Protein AF-A0AAV5SDQ9-F1 (afdb_monomer_lite)

Sequence (149 aa):
AGHFSVRLQLKSLANPPLVRTTLSLCGIEKTIDVTRTIYVTLDYELSWEHLKDDRPHLLSITTETQEGASLTETMEVRRFARSAHTVEGRLRIVGDPVECAKHFYGPFCWVPCHSSADYSCDSEGLQRCVRPGGCISSSTSTDAPDDDG

Radius of gyration: 20.83 Å; chains: 1; bounding box: 45×40×65 Å

Structure (mmCIF, N/CA/C/O backbone):
data_AF-A0AAV5SDQ9-F1
#
_entry.id   AF-A0AAV5SDQ9-F1
#
loop_
_atom_site.group_PDB
_atom_site.id
_atom_site.type_symbol
_atom_site.label_atom_id
_atom_site.label_alt_id
_atom_site.label_comp_id
_atom_site.label_asym_id
_atom_site.label_entity_id
_atom_site.label_seq_id
_atom_site.pdbx_PDB_ins_code
_atom_site.Cartn_x
_atom_site.Cartn_y
_atom_site.Cartn_z
_atom_site.occupancy
_atom_site.B_iso_or_equiv
_atom_site.auth_seq_id
_atom_site.auth_comp_id
_atom_site.auth_asym_id
_atom_site.auth_atom_id
_atom_site.pdbx_PDB_model_num
ATOM 1 N N . ALA A 1 1 ? 7.568 -11.239 -11.021 1.00 86.56 1 ALA A N 1
ATOM 2 C CA . ALA A 1 1 ? 6.441 -10.696 -10.239 1.00 86.56 1 ALA A CA 1
ATOM 3 C C . ALA A 1 1 ? 6.458 -9.177 -10.376 1.00 86.56 1 ALA A C 1
ATOM 5 O O . ALA A 1 1 ? 7.496 -8.642 -10.750 1.00 86.56 1 ALA A O 1
ATOM 6 N N . GLY A 1 2 ? 5.336 -8.492 -10.156 1.00 90.06 2 GLY A N 1
ATOM 7 C CA . GLY A 1 2 ? 5.333 -7.032 -10.002 1.00 90.06 2 GLY A CA 1
ATOM 8 C C . GLY A 1 2 ? 5.563 -6.661 -8.540 1.00 90.06 2 GLY A C 1
ATOM 9 O O . GLY A 1 2 ? 4.987 -7.308 -7.666 1.00 90.06 2 GLY A O 1
ATOM 10 N N . HIS A 1 3 ? 6.391 -5.652 -8.277 1.00 93.31 3 HIS A N 1
ATOM 11 C CA . HIS A 1 3 ? 6.801 -5.232 -6.938 1.00 93.31 3 HIS A CA 1
ATOM 12 C C . HIS A 1 3 ? 6.146 -3.897 -6.589 1.00 93.31 3 HIS A C 1
ATOM 14 O O . HIS A 1 3 ? 6.439 -2.863 -7.189 1.00 93.31 3 HIS A O 1
ATOM 20 N N . PHE A 1 4 ? 5.262 -3.911 -5.601 1.00 91.62 4 PHE A N 1
ATOM 21 C CA . PHE A 1 4 ? 4.435 -2.768 -5.239 1.00 91.62 4 PHE A CA 1
ATOM 22 C C . PHE A 1 4 ? 4.731 -2.307 -3.821 1.00 91.62 4 PHE A C 1
ATOM 24 O O . PHE A 1 4 ? 5.159 -3.086 -2.970 1.00 91.62 4 PHE A O 1
ATOM 31 N N . SER A 1 5 ? 4.450 -1.036 -3.566 1.00 91.62 5 SER A N 1
ATOM 32 C CA . SER A 1 5 ? 4.484 -0.445 -2.239 1.00 91.62 5 SER A CA 1
ATOM 33 C C . SER A 1 5 ? 3.165 0.258 -1.957 1.00 91.62 5 SER A C 1
ATOM 35 O O . SER A 1 5 ? 2.557 0.873 -2.837 1.00 91.62 5 SER A O 1
ATOM 37 N N . VAL A 1 6 ? 2.703 0.152 -0.715 1.00 90.31 6 VAL A N 1
ATOM 38 C CA . VAL A 1 6 ? 1.598 0.960 -0.206 1.00 90.31 6 VAL A CA 1
ATOM 39 C C . VAL A 1 6 ? 1.966 1.521 1.155 1.00 90.31 6 VAL A C 1
ATOM 41 O O . VAL A 1 6 ? 2.468 0.814 2.035 1.00 90.31 6 VAL A O 1
ATOM 44 N N . ARG A 1 7 ? 1.695 2.812 1.339 1.00 91.00 7 ARG A N 1
ATOM 45 C CA . ARG A 1 7 ? 1.819 3.478 2.629 1.00 91.00 7 ARG A CA 1
ATOM 46 C C . ARG A 1 7 ? 0.443 3.617 3.263 1.00 91.00 7 ARG A C 1
ATOM 48 O O . ARG A 1 7 ? 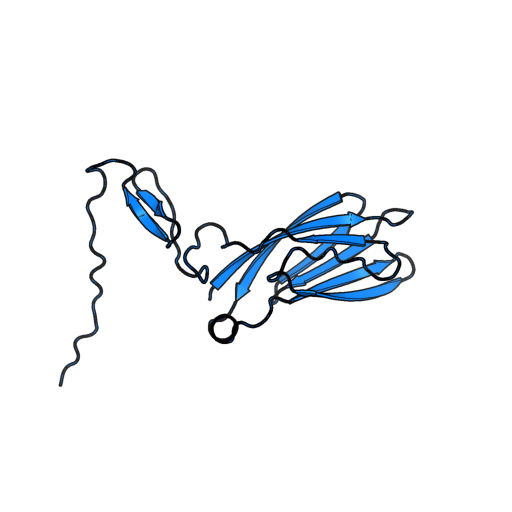-0.501 4.105 2.655 1.00 91.00 7 ARG A O 1
ATOM 55 N N . LEU A 1 8 ? 0.341 3.181 4.508 1.00 89.62 8 LEU A N 1
ATOM 56 C CA . LEU A 1 8 ? -0.871 3.211 5.310 1.00 89.62 8 LEU A CA 1
ATOM 57 C C . LEU A 1 8 ? -0.663 4.158 6.488 1.00 89.62 8 LEU A C 1
ATOM 59 O O . LEU A 1 8 ? 0.316 4.050 7.226 1.00 89.62 8 LEU A O 1
ATOM 63 N N . GLN A 1 9 ? -1.599 5.072 6.693 1.00 90.38 9 GLN A N 1
ATOM 64 C CA . GLN A 1 9 ? -1.739 5.844 7.915 1.00 90.38 9 GLN A CA 1
ATOM 65 C C . GLN A 1 9 ? -2.739 5.133 8.826 1.00 90.38 9 GLN A C 1
ATOM 67 O O . GLN A 1 9 ? -3.914 5.004 8.486 1.00 90.38 9 GLN A O 1
ATOM 72 N N . LEU A 1 10 ? -2.283 4.706 10.000 1.00 90.25 10 LEU A N 1
ATOM 73 C CA . LEU A 1 10 ? -3.126 4.100 11.024 1.00 90.25 10 LEU A CA 1
ATOM 74 C C . LEU A 1 10 ? -3.262 5.078 12.180 1.00 90.25 10 LEU A C 1
ATOM 76 O O . LEU A 1 10 ? -2.266 5.614 12.662 1.00 90.25 10 LEU A O 1
ATOM 80 N N . LYS A 1 11 ? -4.484 5.300 12.652 1.00 89.44 11 LYS A N 1
ATOM 81 C CA . LYS A 1 11 ? -4.764 6.162 13.797 1.00 89.44 11 LYS A CA 1
ATOM 82 C C . LYS A 1 11 ? -5.662 5.433 14.780 1.00 89.44 11 LYS A C 1
ATOM 84 O O . LYS A 1 11 ? -6.806 5.125 14.451 1.00 89.44 11 LYS A O 1
ATOM 89 N N . SER A 1 12 ? -5.154 5.224 15.992 1.00 87.88 12 SER A N 1
ATOM 90 C CA . SER A 1 12 ? -5.995 4.787 17.102 1.00 87.88 12 SER A CA 1
ATOM 91 C C . SER A 1 12 ? -6.969 5.896 17.498 1.00 87.88 12 SER A C 1
ATOM 93 O O . SER A 1 12 ? -6.612 7.074 17.594 1.00 87.88 12 SER A O 1
ATOM 95 N N . LEU A 1 13 ? -8.212 5.487 17.689 1.00 85.56 13 LEU A N 1
ATOM 96 C CA . LEU A 1 13 ? -9.341 6.267 18.176 1.00 85.56 13 LEU A CA 1
ATOM 97 C C . LEU A 1 13 ? -9.879 5.683 19.498 1.00 85.56 13 LEU A C 1
ATOM 99 O O . LEU A 1 13 ? -10.849 6.204 20.042 1.00 85.56 13 LEU A O 1
ATOM 103 N N . ALA A 1 14 ? -9.268 4.607 20.007 1.00 80.69 14 ALA A N 1
ATOM 104 C CA . ALA A 1 14 ? -9.664 3.949 21.246 1.00 80.69 14 ALA A CA 1
ATOM 105 C C . ALA A 1 14 ? -9.322 4.784 22.495 1.00 80.69 14 ALA A C 1
ATOM 107 O O . ALA A 1 14 ? -8.438 5.644 22.477 1.00 80.69 14 ALA A O 1
ATOM 108 N N . ASN A 1 15 ? -10.000 4.489 23.606 1.00 78.56 15 ASN A N 1
ATOM 109 C CA . ASN A 1 15 ? -9.672 5.013 24.929 1.00 78.56 15 ASN A CA 1
ATOM 110 C C . ASN A 1 15 ? -9.784 3.881 25.979 1.00 78.56 15 ASN A C 1
ATOM 112 O O . ASN A 1 15 ? -10.907 3.455 26.249 1.00 78.56 15 ASN A O 1
ATOM 116 N N . PRO A 1 16 ? -8.671 3.374 26.553 1.00 74.38 16 PRO A N 1
ATOM 117 C CA . PRO A 1 16 ? -7.288 3.799 26.321 1.00 74.38 16 PRO A CA 1
ATOM 118 C C . PRO A 1 16 ? -6.803 3.474 24.893 1.00 74.38 16 PRO A C 1
ATOM 120 O O . PRO A 1 16 ? -7.330 2.570 24.248 1.00 74.38 16 PRO A O 1
ATOM 123 N N . PRO A 1 17 ? -5.808 4.208 24.365 1.00 75.19 17 PRO A N 1
ATOM 124 C CA . PRO A 1 17 ? -5.555 4.272 22.926 1.00 75.19 17 PRO A CA 1
ATOM 125 C C . PRO A 1 17 ? -4.788 3.085 22.346 1.00 75.19 17 PRO A C 1
ATOM 127 O O . PRO A 1 17 ? -4.453 3.129 21.170 1.00 75.19 17 PRO A O 1
ATOM 130 N N . LEU A 1 18 ? -4.475 2.045 23.116 1.00 84.81 18 LEU A N 1
ATOM 131 C CA . LEU A 1 18 ? -3.718 0.902 22.610 1.00 84.81 18 LEU A CA 1
ATOM 132 C C . LEU A 1 18 ? -4.630 -0.053 21.828 1.00 84.81 18 LEU A C 1
ATOM 134 O O . LEU A 1 18 ? -5.527 -0.661 22.408 1.00 84.81 18 LEU A O 1
ATOM 138 N N . VAL A 1 19 ? -4.349 -0.224 20.536 1.00 85.94 19 VAL A N 1
ATOM 139 C CA . VAL A 1 19 ? -4.989 -1.229 19.673 1.00 85.94 19 VAL A CA 1
ATOM 140 C C . VAL A 1 19 ? -3.902 -2.055 18.992 1.00 85.94 19 VAL A C 1
ATOM 142 O O . VAL A 1 19 ? -3.125 -1.519 18.196 1.00 85.94 19 VAL A O 1
ATOM 145 N N . ARG A 1 20 ? -3.836 -3.357 19.285 1.00 90.19 20 ARG A N 1
ATOM 146 C CA . ARG A 1 20 ? -2.940 -4.268 18.565 1.00 90.19 20 ARG A CA 1
ATOM 147 C C . ARG A 1 20 ? -3.551 -4.561 17.203 1.00 90.19 20 ARG A C 1
ATOM 149 O O . ARG A 1 20 ? -4.710 -4.948 17.119 1.00 90.19 20 ARG A O 1
ATOM 156 N N . THR A 1 21 ? -2.792 -4.323 16.141 1.00 90.19 21 THR A N 1
ATOM 157 C CA . THR A 1 21 ? -3.270 -4.442 14.761 1.00 90.19 21 THR A CA 1
ATOM 158 C C . THR A 1 21 ? -2.316 -5.298 13.945 1.00 90.19 21 THR A C 1
ATOM 160 O O . THR A 1 21 ? -1.124 -5.006 13.880 1.00 90.19 21 THR A O 1
ATOM 163 N N . THR A 1 22 ? -2.846 -6.309 13.273 1.00 92.88 22 THR A N 1
ATOM 164 C CA . THR A 1 22 ? -2.152 -7.135 12.289 1.00 92.88 22 THR A CA 1
ATOM 165 C C . THR A 1 22 ? -2.656 -6.782 10.899 1.00 92.88 22 THR A C 1
ATOM 167 O O . THR A 1 22 ? -3.850 -6.835 10.616 1.00 92.88 22 THR A O 1
ATOM 170 N N . LEU A 1 23 ? -1.736 -6.393 10.027 1.00 92.50 23 LEU A N 1
ATOM 171 C CA . LEU A 1 23 ? -1.986 -6.073 8.628 1.00 92.50 23 LEU A CA 1
ATOM 172 C C . LEU A 1 23 ? -1.469 -7.226 7.775 1.00 92.50 23 LEU A C 1
ATOM 174 O O . LEU A 1 23 ? -0.314 -7.612 7.941 1.00 92.50 23 LEU A O 1
ATOM 178 N N . SER A 1 24 ? -2.286 -7.740 6.861 1.00 93.25 24 SER A N 1
ATOM 179 C CA . SER A 1 24 ? -1.895 -8.791 5.922 1.00 93.25 24 SER A CA 1
ATOM 180 C C . SER A 1 24 ? -2.237 -8.396 4.489 1.00 93.25 24 SER A C 1
ATOM 182 O O . SER A 1 24 ? -3.386 -8.076 4.184 1.00 93.25 24 SER A O 1
ATOM 184 N N . LEU A 1 25 ? -1.241 -8.385 3.606 1.00 90.44 25 LEU A N 1
ATOM 185 C CA . LEU A 1 25 ? -1.381 -8.006 2.202 1.00 90.44 25 LEU A CA 1
ATOM 186 C C . LEU A 1 25 ? -0.511 -8.917 1.339 1.00 90.44 25 LEU A C 1
ATOM 188 O O . LEU A 1 25 ? 0.712 -8.882 1.432 1.00 90.44 25 LEU A O 1
ATOM 192 N N . CYS A 1 26 ? -1.147 -9.722 0.486 1.00 86.19 26 CYS A N 1
ATOM 193 C CA . CYS A 1 26 ? -0.467 -10.592 -0.484 1.00 86.19 26 CYS A CA 1
ATOM 194 C C . CYS A 1 26 ? 0.646 -11.469 0.133 1.00 86.19 26 CYS A C 1
ATOM 196 O O . CYS A 1 26 ? 1.723 -11.609 -0.434 1.00 86.19 26 CYS A O 1
ATOM 198 N N . GLY A 1 27 ? 0.390 -12.046 1.313 1.00 84.50 27 GLY A N 1
ATOM 199 C CA . GLY A 1 27 ? 1.340 -12.913 2.024 1.00 84.50 27 GLY A CA 1
ATOM 200 C C . GLY A 1 27 ? 2.340 -12.180 2.925 1.00 84.50 27 GLY A C 1
ATOM 201 O O . GLY A 1 27 ? 3.047 -12.829 3.691 1.00 84.50 27 GLY A O 1
ATOM 202 N N . ILE A 1 28 ? 2.374 -10.847 2.891 1.00 90.69 28 ILE A N 1
ATOM 203 C CA . ILE A 1 28 ? 3.123 -10.035 3.853 1.00 90.69 28 ILE A CA 1
ATOM 204 C C . ILE A 1 28 ? 2.248 -9.786 5.068 1.00 90.69 28 ILE A C 1
ATOM 206 O O . ILE A 1 28 ? 1.149 -9.259 4.928 1.00 90.69 28 ILE A O 1
ATOM 210 N N . GLU A 1 29 ? 2.757 -10.105 6.255 1.00 93.88 29 GLU A N 1
ATOM 211 C CA . GLU A 1 29 ? 2.075 -9.852 7.520 1.00 93.88 29 GLU A CA 1
ATOM 212 C C . GLU A 1 29 ? 2.905 -8.932 8.420 1.00 93.88 29 GLU A C 1
ATOM 214 O O . GLU A 1 29 ? 4.128 -9.062 8.520 1.00 93.88 29 GLU A O 1
ATOM 219 N N . LYS A 1 30 ? 2.243 -7.977 9.077 1.00 93.81 30 LYS A N 1
ATOM 220 C CA . LYS A 1 30 ? 2.885 -7.024 9.980 1.00 93.81 30 LYS A CA 1
ATOM 221 C C . LYS A 1 30 ? 1.991 -6.706 11.170 1.00 93.81 30 LYS A C 1
ATOM 223 O O . LYS A 1 30 ? 0.917 -6.132 11.007 1.00 93.81 30 LYS A O 1
ATOM 228 N N . THR A 1 31 ? 2.478 -7.020 12.366 1.00 94.12 31 THR A N 1
ATOM 229 C CA . THR A 1 31 ? 1.781 -6.753 13.632 1.00 94.12 31 THR A CA 1
ATOM 230 C C . THR A 1 31 ? 2.376 -5.539 14.328 1.00 94.12 31 THR A C 1
ATOM 232 O O . THR A 1 31 ? 3.596 -5.409 14.441 1.00 94.12 31 THR A O 1
ATOM 235 N N . ILE A 1 32 ? 1.512 -4.616 14.750 1.00 93.12 32 ILE A N 1
ATOM 236 C CA . ILE A 1 32 ? 1.896 -3.308 15.272 1.00 93.12 32 ILE A CA 1
ATOM 237 C C . ILE A 1 32 ? 0.926 -2.883 16.3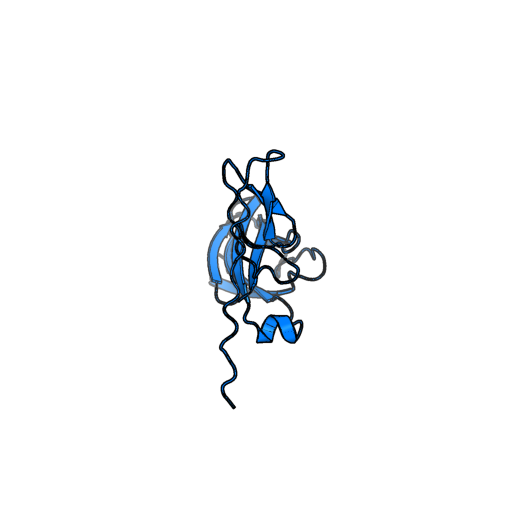73 1.00 93.12 32 ILE A C 1
ATOM 239 O O . ILE A 1 32 ? -0.291 -2.965 16.221 1.00 93.12 32 ILE A O 1
ATOM 243 N N . ASP A 1 33 ? 1.477 -2.355 17.460 1.00 91.31 33 ASP A N 1
ATOM 244 C CA . ASP A 1 33 ? 0.704 -1.753 18.537 1.00 91.31 33 ASP A CA 1
ATOM 245 C C . ASP A 1 33 ? 0.474 -0.260 18.238 1.00 91.31 33 ASP A C 1
ATOM 247 O O . ASP A 1 33 ? 1.401 0.557 18.229 1.00 91.31 33 ASP A O 1
ATOM 251 N N . VAL A 1 34 ? -0.777 0.110 17.959 1.00 89.69 34 VAL A N 1
ATOM 252 C CA . VAL A 1 34 ? -1.162 1.471 17.571 1.00 89.69 34 VAL A CA 1
ATOM 253 C C . VAL A 1 34 ? -1.642 2.222 18.805 1.00 89.69 34 VAL A C 1
ATOM 255 O O . VAL A 1 34 ? -2.731 1.965 19.300 1.00 89.69 34 VAL A O 1
ATOM 258 N N . THR A 1 35 ? -0.841 3.167 19.300 1.00 88.81 35 THR A N 1
ATOM 259 C CA . THR A 1 35 ? -1.185 4.040 20.447 1.00 88.81 35 THR A CA 1
ATOM 260 C C . THR A 1 35 ? -1.497 5.482 20.042 1.00 88.81 35 THR A C 1
ATOM 262 O O . THR A 1 35 ? -1.995 6.276 20.835 1.00 88.81 35 THR A O 1
ATOM 265 N N . ARG A 1 36 ? -1.169 5.844 18.801 1.00 87.31 36 ARG A N 1
ATOM 266 C CA . ARG A 1 36 ? -1.341 7.168 18.189 1.00 87.31 36 ARG A CA 1
ATOM 267 C C . ARG A 1 36 ? -1.370 7.012 16.672 1.00 87.31 36 ARG A C 1
ATOM 269 O O . ARG A 1 36 ? -1.400 5.892 16.170 1.00 87.31 36 ARG A O 1
ATOM 276 N N . THR A 1 37 ? -1.324 8.117 15.934 1.00 91.25 37 THR A N 1
ATOM 277 C CA . THR A 1 37 ? -1.106 8.051 14.486 1.00 91.25 37 THR A CA 1
ATOM 278 C C . THR A 1 37 ? 0.284 7.498 14.173 1.00 91.25 37 THR A C 1
ATOM 280 O O . THR A 1 37 ? 1.287 8.028 14.656 1.00 91.25 37 THR A O 1
ATOM 283 N N . ILE A 1 38 ? 0.340 6.470 13.335 1.00 92.31 38 ILE A N 1
ATOM 284 C CA . ILE A 1 38 ? 1.567 5.886 12.794 1.00 92.31 38 ILE A CA 1
ATOM 285 C C . ILE A 1 38 ? 1.449 5.731 11.277 1.00 92.31 38 ILE A C 1
ATOM 287 O O . ILE A 1 38 ? 0.348 5.711 10.726 1.00 92.31 38 ILE A O 1
ATOM 291 N N . TYR A 1 39 ? 2.594 5.598 10.614 1.00 92.38 39 TYR A N 1
ATOM 292 C CA . TYR A 1 39 ? 2.664 5.277 9.194 1.00 92.38 39 TYR A CA 1
ATOM 293 C C . TYR A 1 39 ? 3.368 3.945 9.008 1.00 92.38 39 TYR A C 1
ATOM 295 O O . TYR A 1 39 ? 4.380 3.676 9.656 1.00 92.38 39 TYR A O 1
ATOM 303 N N . VAL A 1 40 ? 2.830 3.130 8.115 1.00 92.56 40 VAL A N 1
ATOM 304 C CA . VAL A 1 40 ? 3.311 1.784 7.846 1.00 92.56 40 VAL A CA 1
ATOM 305 C C . VAL A 1 40 ? 3.427 1.622 6.347 1.00 92.56 40 VAL A C 1
ATOM 307 O O . VAL A 1 40 ? 2.443 1.766 5.635 1.00 92.56 40 VAL A O 1
ATOM 310 N N . THR A 1 41 ? 4.626 1.309 5.879 1.00 93.12 41 THR A N 1
ATOM 311 C CA . THR A 1 41 ? 4.837 0.871 4.501 1.00 93.12 41 THR A CA 1
ATOM 312 C C . THR A 1 41 ? 4.804 -0.651 4.456 1.00 93.12 41 THR A C 1
ATOM 314 O O . THR A 1 41 ? 5.396 -1.309 5.327 1.00 93.12 41 THR A O 1
ATOM 317 N N . LEU A 1 42 ? 4.083 -1.181 3.471 1.00 92.31 42 LEU A N 1
ATOM 318 C CA . LEU A 1 42 ? 4.066 -2.588 3.096 1.00 92.31 42 LEU A CA 1
ATOM 319 C C . LEU A 1 42 ? 4.554 -2.690 1.651 1.00 92.31 42 LEU A C 1
ATOM 321 O O . LEU A 1 42 ? 3.899 -2.174 0.744 1.00 92.31 42 LEU A O 1
ATOM 325 N N . ASP A 1 43 ? 5.687 -3.359 1.465 1.00 92.62 43 ASP A N 1
ATOM 326 C CA . ASP A 1 43 ? 6.199 -3.742 0.152 1.00 92.62 43 ASP A CA 1
ATOM 327 C C . ASP A 1 43 ? 5.783 -5.191 -0.102 1.00 92.62 43 ASP A C 1
ATOM 329 O O . ASP A 1 43 ? 5.940 -6.034 0.782 1.00 92.62 43 ASP A O 1
ATOM 333 N N . TYR A 1 44 ? 5.207 -5.475 -1.267 1.00 91.69 44 TYR A N 1
ATOM 334 C CA . TYR A 1 44 ? 4.629 -6.779 -1.587 1.00 91.69 44 TYR A CA 1
ATOM 335 C C . TYR A 1 44 ? 4.767 -7.103 -3.073 1.00 91.69 44 TYR A C 1
ATOM 337 O O . TYR A 1 44 ? 4.945 -6.223 -3.917 1.00 91.69 44 TYR A O 1
ATOM 345 N N . GLU A 1 45 ? 4.669 -8.390 -3.390 1.00 92.31 45 GLU A N 1
ATOM 346 C CA . GLU A 1 45 ? 4.792 -8.896 -4.750 1.00 92.31 45 GLU A CA 1
ATOM 347 C C . GLU A 1 45 ? 3.476 -9.477 -5.247 1.00 92.31 45 GLU A C 1
ATOM 349 O O . GLU A 1 45 ? 2.742 -10.135 -4.508 1.00 92.31 45 GLU A O 1
ATOM 354 N N . LEU A 1 46 ? 3.201 -9.265 -6.530 1.00 89.06 46 LEU A N 1
ATOM 355 C CA . LEU A 1 46 ? 2.082 -9.881 -7.223 1.00 89.06 46 LEU A CA 1
ATOM 356 C C . LEU A 1 46 ? 2.570 -10.783 -8.343 1.00 89.06 46 LEU A C 1
ATOM 358 O O . LEU A 1 46 ? 3.437 -10.415 -9.144 1.00 89.06 46 LEU A O 1
ATOM 362 N N . SER A 1 47 ? 1.979 -11.974 -8.410 1.00 89.31 47 SER A N 1
ATOM 363 C CA . SER A 1 47 ? 2.250 -12.908 -9.494 1.00 89.31 47 SER A CA 1
ATOM 364 C C . SER A 1 47 ? 1.756 -12.348 -10.828 1.00 89.31 47 SER A C 1
ATOM 366 O O . SER A 1 47 ? 0.898 -11.463 -10.888 1.00 89.31 47 SER A O 1
ATOM 368 N N . TRP A 1 48 ? 2.301 -12.881 -11.919 1.00 83.75 48 TRP A N 1
ATOM 369 C CA . TRP A 1 48 ? 1.891 -12.490 -13.263 1.00 83.75 48 TRP A CA 1
ATOM 370 C C . TRP A 1 48 ? 0.398 -12.737 -13.503 1.00 83.75 48 TRP A C 1
ATOM 372 O O . TRP A 1 48 ? -0.278 -11.898 -14.086 1.00 83.75 48 TRP A O 1
ATOM 382 N N . GLU A 1 49 ? -0.139 -13.846 -12.994 1.00 87.38 49 GLU A N 1
ATOM 383 C CA . GLU A 1 49 ? -1.561 -14.186 -13.092 1.00 87.38 49 GLU A CA 1
ATOM 384 C C . GLU A 1 49 ? -2.432 -13.160 -12.365 1.00 87.38 49 GLU A C 1
ATOM 386 O O . GLU A 1 49 ? -3.468 -12.753 -12.883 1.00 87.38 49 GLU A O 1
ATOM 391 N N . HIS A 1 50 ? -1.998 -12.697 -11.188 1.00 85.62 50 HIS A N 1
ATOM 392 C CA . HIS A 1 50 ? -2.721 -11.673 -10.436 1.00 85.62 50 HIS A CA 1
ATOM 393 C C . HIS A 1 50 ? -2.818 -10.359 -11.223 1.00 85.62 50 HIS A C 1
ATOM 395 O O . HIS A 1 50 ? -3.872 -9.726 -11.240 1.00 85.62 50 HIS A O 1
ATOM 401 N N . LEU A 1 51 ? -1.727 -9.976 -11.893 1.00 81.62 51 LEU A N 1
ATOM 402 C CA . LEU A 1 51 ? -1.647 -8.758 -12.700 1.00 81.62 51 LEU A CA 1
ATOM 403 C C . LEU A 1 51 ? -2.433 -8.873 -14.007 1.00 81.62 51 LEU A C 1
ATOM 405 O O . LEU A 1 51 ? -3.154 -7.948 -14.369 1.00 81.62 51 LEU A O 1
ATOM 409 N N . LYS A 1 52 ? -2.313 -10.012 -14.696 1.00 81.75 52 LYS A N 1
ATOM 410 C CA . LYS A 1 52 ? -3.005 -10.294 -15.958 1.00 81.75 52 LYS A CA 1
ATOM 411 C C . LYS A 1 52 ? -4.524 -10.254 -15.796 1.00 81.75 52 LYS A C 1
ATOM 413 O O . LYS A 1 52 ? -5.213 -9.734 -16.668 1.00 81.75 52 LYS A O 1
ATOM 418 N N . ASP A 1 53 ? -5.023 -10.794 -14.691 1.00 85.06 53 ASP A N 1
ATOM 419 C CA . ASP A 1 53 ? -6.454 -10.872 -14.403 1.00 85.06 53 ASP A CA 1
ATOM 420 C C . AS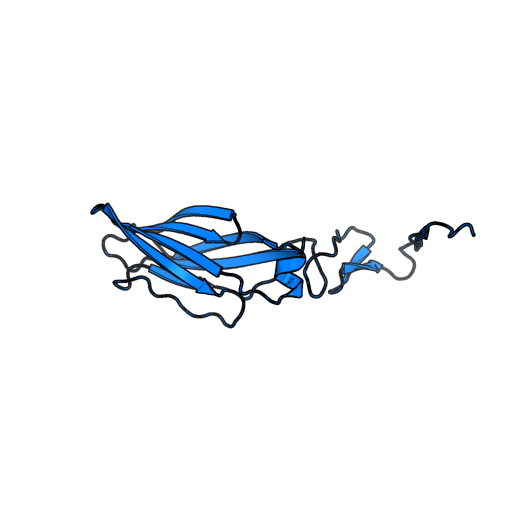P A 1 53 ? -7.000 -9.597 -13.721 1.00 85.06 53 ASP A C 1
ATOM 422 O O . ASP A 1 53 ? -8.168 -9.577 -13.337 1.00 85.06 53 ASP A O 1
ATOM 426 N N . ASP A 1 54 ? -6.168 -8.560 -13.529 1.00 78.19 54 ASP A N 1
ATOM 427 C CA . ASP A 1 54 ? -6.483 -7.326 -12.783 1.00 78.19 54 ASP A CA 1
ATOM 428 C C . ASP A 1 54 ? -7.181 -7.600 -11.437 1.00 78.19 54 ASP A C 1
ATOM 430 O O . ASP A 1 54 ? -8.200 -6.998 -11.083 1.00 78.19 54 ASP A O 1
ATOM 434 N N . ARG A 1 55 ? -6.659 -8.574 -10.679 1.00 83.38 55 ARG A N 1
ATOM 435 C CA . ARG A 1 55 ? -7.257 -8.949 -9.393 1.00 83.38 55 ARG A CA 1
ATOM 436 C C . ARG A 1 55 ? -7.083 -7.816 -8.370 1.00 83.38 55 ARG A C 1
ATOM 438 O O . ARG A 1 55 ? -6.080 -7.099 -8.396 1.00 83.38 55 ARG A O 1
ATOM 445 N N . PRO A 1 56 ? -8.045 -7.637 -7.446 1.00 82.00 56 PRO A N 1
ATOM 446 C CA . PRO A 1 56 ? -7.957 -6.594 -6.436 1.00 82.00 56 PRO A CA 1
ATOM 447 C C . PRO A 1 56 ? -6.840 -6.888 -5.429 1.00 82.00 56 PRO A C 1
ATOM 449 O O . PRO A 1 56 ? -6.676 -8.013 -4.954 1.00 82.00 56 PRO A O 1
ATOM 452 N N . HIS A 1 57 ? -6.122 -5.838 -5.038 1.00 84.19 57 HIS A N 1
ATOM 453 C CA . HIS A 1 57 ? -5.115 -5.905 -3.984 1.00 84.19 57 HIS A CA 1
ATOM 454 C C . HIS A 1 57 ? -5.834 -5.786 -2.635 1.00 84.19 57 HIS A C 1
ATOM 456 O O . HIS A 1 57 ? -6.245 -4.690 -2.247 1.00 84.19 57 HIS A O 1
ATOM 462 N N . LEU A 1 58 ? -6.034 -6.905 -1.943 1.00 85.69 58 LEU A N 1
ATOM 463 C CA . LEU A 1 58 ? -6.807 -6.949 -0.702 1.00 85.69 58 LEU A CA 1
ATOM 464 C C . LEU A 1 58 ? -5.893 -6.896 0.526 1.00 85.69 58 LEU A C 1
ATOM 466 O O . LEU A 1 58 ? -5.072 -7.786 0.738 1.00 85.69 58 LEU A O 1
ATOM 470 N N . LEU A 1 59 ? -6.071 -5.861 1.344 1.00 87.56 59 LEU A N 1
ATOM 471 C CA . LEU A 1 59 ? -5.476 -5.716 2.666 1.00 87.56 59 LEU A CA 1
ATOM 472 C C . LEU A 1 59 ? -6.458 -6.253 3.711 1.00 87.56 59 LEU A C 1
ATOM 474 O O . LEU A 1 59 ? -7.552 -5.712 3.864 1.00 87.56 59 LEU A O 1
ATOM 478 N N . SER A 1 60 ? -6.048 -7.275 4.452 1.00 89.25 60 SER A N 1
ATOM 479 C CA . SER A 1 60 ? -6.737 -7.752 5.648 1.00 89.25 60 SER A CA 1
ATOM 480 C C . SER A 1 60 ? -6.188 -7.038 6.882 1.00 89.25 60 SER A C 1
ATOM 482 O O . SER A 1 60 ? -4.976 -6.941 7.069 1.00 89.25 60 SER A O 1
ATOM 484 N N . ILE A 1 61 ? -7.074 -6.534 7.731 1.00 88.06 61 ILE A N 1
ATOM 485 C CA . ILE A 1 61 ? -6.765 -5.803 8.957 1.00 88.06 61 ILE A CA 1
ATOM 486 C C . ILE A 1 61 ? -7.414 -6.558 10.099 1.00 88.06 61 ILE A C 1
ATOM 488 O O . ILE A 1 61 ? -8.637 -6.593 10.188 1.00 88.06 61 ILE A O 1
ATOM 492 N N . THR A 1 62 ? -6.607 -7.119 10.986 1.00 88.19 62 THR A N 1
ATOM 493 C CA . THR 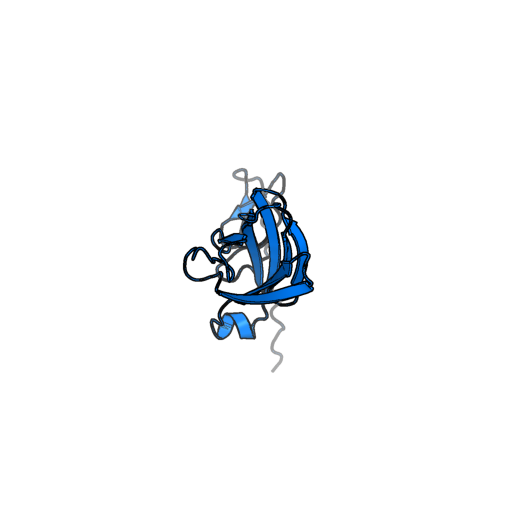A 1 62 ? -7.084 -7.746 12.213 1.00 88.19 62 THR A CA 1
ATOM 494 C C . THR A 1 62 ? -6.727 -6.865 13.399 1.00 88.19 62 THR A C 1
ATOM 496 O O . THR A 1 62 ? -5.560 -6.547 13.595 1.00 88.19 62 THR A O 1
ATOM 499 N N . THR A 1 63 ? -7.705 -6.453 14.196 1.00 86.31 63 THR A N 1
ATOM 500 C CA . THR A 1 63 ? -7.485 -5.694 15.434 1.00 86.31 63 THR A CA 1
ATOM 501 C C . THR A 1 63 ? -7.849 -6.535 16.642 1.00 86.31 63 THR A C 1
ATOM 503 O O . THR A 1 63 ? -8.924 -7.129 16.653 1.00 86.31 63 THR A O 1
ATOM 506 N N . GLU A 1 64 ? -7.001 -6.529 17.665 1.00 84.38 64 GLU A N 1
ATOM 507 C CA . GLU A 1 64 ? -7.238 -7.176 18.956 1.00 84.38 64 GLU A CA 1
ATOM 508 C C . GLU A 1 64 ? -7.382 -6.122 20.059 1.00 84.38 64 GLU A C 1
ATOM 510 O O . GLU A 1 64 ? -6.549 -5.217 20.202 1.00 84.38 64 GLU A O 1
ATOM 515 N N . THR A 1 65 ? -8.449 -6.237 20.851 1.00 69.38 65 THR A N 1
ATOM 516 C CA . THR A 1 65 ? -8.666 -5.409 22.041 1.00 69.38 65 THR A CA 1
ATOM 517 C C . THR A 1 65 ? -8.057 -6.059 23.286 1.00 69.38 65 THR A C 1
ATOM 519 O O . THR A 1 65 ? -7.782 -7.258 23.322 1.00 69.38 65 THR A O 1
ATOM 522 N N . GLN A 1 66 ? -7.880 -5.273 24.353 1.00 68.06 66 GLN A N 1
ATOM 523 C CA . GLN A 1 66 ? -7.397 -5.779 25.649 1.00 68.06 66 GLN A CA 1
ATOM 524 C C . GLN A 1 66 ? -8.338 -6.813 26.293 1.00 68.06 66 GLN A C 1
ATOM 526 O O . GLN A 1 66 ? -7.908 -7.586 27.142 1.00 68.06 66 GLN A O 1
ATOM 531 N N . GLU A 1 67 ? -9.604 -6.839 25.878 1.00 69.44 67 GLU A N 1
ATOM 532 C CA . GLU A 1 67 ? -10.631 -7.778 26.345 1.00 69.44 67 GLU A CA 1
ATOM 533 C C . GLU A 1 67 ? -10.592 -9.112 25.574 1.00 69.44 67 GLU A C 1
ATOM 535 O O . GLU A 1 67 ? -11.386 -10.008 25.848 1.00 69.44 67 GLU A O 1
ATOM 540 N N . GLY A 1 68 ? -9.669 -9.257 24.613 1.00 66.75 68 GLY A N 1
ATOM 541 C CA . GLY A 1 68 ? -9.495 -10.466 23.806 1.00 66.75 68 GLY A CA 1
ATOM 542 C C . GLY A 1 68 ? -10.454 -10.576 22.619 1.00 66.75 68 GLY A C 1
ATOM 543 O O . GLY A 1 68 ? -10.454 -11.599 21.937 1.00 66.75 68 GLY A O 1
ATOM 544 N N . ALA A 1 69 ? -11.258 -9.545 22.343 1.00 69.00 69 ALA A N 1
ATOM 545 C CA . ALA A 1 69 ? -12.066 -9.497 21.132 1.00 69.00 69 ALA A CA 1
ATOM 546 C C . ALA A 1 69 ? -11.167 -9.180 19.930 1.00 69.00 69 ALA A C 1
ATOM 548 O O . ALA A 1 69 ? -10.438 -8.183 19.939 1.00 69.00 69 ALA A O 1
ATOM 549 N N . SER A 1 70 ? -11.231 -10.022 18.898 1.00 78.06 70 SER A N 1
ATOM 550 C CA . SER A 1 70 ? -10.566 -9.790 17.621 1.00 78.06 70 SER A CA 1
ATOM 551 C C . SER A 1 70 ? -11.589 -9.528 16.519 1.00 78.06 70 SER A C 1
ATOM 553 O O . SER A 1 70 ? -12.663 -10.128 16.473 1.00 78.06 70 SER A O 1
ATOM 555 N N . LEU A 1 71 ? -11.256 -8.598 15.634 1.00 78.62 71 LEU A N 1
ATOM 556 C CA . LEU A 1 71 ? -12.050 -8.265 14.460 1.00 78.62 71 LEU A CA 1
ATOM 557 C C . LEU A 1 71 ? -11.142 -8.273 13.245 1.00 78.62 71 LEU A C 1
ATOM 559 O O . LEU A 1 71 ? -10.083 -7.655 13.289 1.00 78.62 71 LEU A O 1
ATOM 563 N N . THR A 1 72 ? -11.603 -8.882 12.156 1.00 82.94 72 THR A N 1
ATOM 564 C CA . THR A 1 72 ? -10.934 -8.823 10.858 1.00 82.94 72 THR A CA 1
ATOM 565 C C . THR A 1 72 ? -11.801 -8.099 9.833 1.00 82.94 72 THR A C 1
ATOM 567 O O . THR A 1 72 ? -12.962 -8.450 9.632 1.00 82.94 72 THR A O 1
ATOM 570 N N . GLU A 1 73 ? -11.221 -7.117 9.151 1.00 82.44 73 GLU A N 1
ATOM 571 C CA . GLU A 1 73 ? -11.808 -6.435 7.999 1.00 82.44 73 GLU A CA 1
ATOM 572 C C . GLU A 1 73 ? -10.907 -6.567 6.776 1.00 82.44 73 GLU A C 1
ATOM 574 O O . GLU A 1 73 ? -9.700 -6.758 6.891 1.00 82.44 73 GLU A O 1
ATOM 579 N N . THR A 1 74 ? -11.482 -6.456 5.582 1.00 82.25 74 THR A N 1
ATOM 580 C CA . THR A 1 74 ? -10.727 -6.495 4.327 1.00 82.25 74 THR A CA 1
ATOM 581 C C . THR A 1 74 ? -11.048 -5.267 3.491 1.00 82.25 74 THR A C 1
ATOM 583 O O . THR A 1 74 ? -12.214 -4.915 3.322 1.00 82.25 74 THR A O 1
ATOM 586 N N . MET A 1 75 ? -10.018 -4.624 2.945 1.00 78.69 75 MET A N 1
ATOM 587 C CA . MET A 1 75 ? -10.156 -3.470 2.061 1.00 78.69 75 MET A CA 1
ATOM 588 C C . MET A 1 75 ? -9.331 -3.632 0.785 1.00 78.69 75 MET A C 1
ATOM 590 O O . MET A 1 75 ? -8.238 -4.188 0.806 1.00 78.69 75 MET A O 1
ATOM 594 N N . GLU A 1 76 ? -9.835 -3.113 -0.331 1.00 81.31 76 GLU A N 1
ATOM 595 C CA . GLU A 1 76 ? -9.071 -3.019 -1.576 1.00 81.31 76 GLU A CA 1
ATOM 596 C C . GLU A 1 76 ? -8.195 -1.757 -1.560 1.00 81.31 76 GLU A C 1
ATOM 598 O O . GLU A 1 76 ? -8.706 -0.656 -1.352 1.00 81.31 76 GLU A O 1
ATOM 603 N N . VAL A 1 77 ? -6.885 -1.891 -1.797 1.00 77.62 77 VAL A N 1
ATOM 604 C CA . VAL A 1 77 ? -5.945 -0.750 -1.752 1.00 77.62 77 VAL A CA 1
ATOM 605 C C . VAL A 1 77 ? -5.792 -0.013 -3.090 1.00 77.62 77 VAL A C 1
ATOM 607 O O . VAL A 1 77 ? -5.344 1.129 -3.110 1.00 77.62 77 VAL A O 1
ATOM 610 N N . ARG A 1 78 ? -6.172 -0.630 -4.219 1.00 62.91 78 ARG A N 1
ATOM 611 C CA . ARG A 1 78 ? -5.900 -0.104 -5.573 1.00 62.91 78 ARG A CA 1
ATOM 612 C C . ARG A 1 78 ? -6.915 0.938 -6.072 1.00 62.91 78 ARG A C 1
ATOM 614 O O . ARG A 1 78 ? -6.569 1.775 -6.901 1.00 62.91 78 ARG A O 1
ATOM 621 N N . ARG A 1 79 ? -8.164 0.910 -5.589 1.00 52.50 79 ARG A N 1
ATOM 622 C CA . ARG A 1 79 ? -9.277 1.730 -6.109 1.00 52.50 79 ARG A CA 1
ATOM 623 C C . ARG A 1 79 ? -9.719 2.799 -5.115 1.00 52.50 79 ARG A C 1
ATOM 625 O O . ARG A 1 79 ? -10.716 2.632 -4.422 1.00 52.50 79 ARG A O 1
ATOM 632 N N . PHE A 1 80 ? -9.008 3.928 -5.145 1.00 44.88 80 PHE A N 1
ATOM 633 C CA . PHE A 1 80 ? -9.243 5.134 -4.343 1.00 44.88 80 PHE A CA 1
ATOM 634 C C . PHE A 1 80 ? -9.109 4.907 -2.834 1.00 44.88 80 PHE A C 1
ATOM 636 O O . PHE A 1 80 ? -9.698 3.995 -2.268 1.00 44.88 80 PHE A O 1
ATOM 643 N N . ALA A 1 81 ? -8.354 5.785 -2.177 1.00 42.09 81 ALA A N 1
ATOM 644 C CA . ALA A 1 81 ? -8.183 5.840 -0.731 1.00 42.09 81 ALA A CA 1
ATOM 645 C C . ALA A 1 81 ? -9.544 5.837 -0.004 1.00 42.09 81 ALA A C 1
ATOM 647 O O . ALA A 1 81 ? -10.141 6.883 0.251 1.00 42.09 81 ALA A O 1
ATOM 648 N N . ARG A 1 82 ? -10.066 4.651 0.315 1.00 49.84 82 ARG A N 1
ATOM 649 C CA . ARG A 1 82 ? -11.251 4.487 1.152 1.00 49.84 82 ARG A CA 1
ATOM 650 C C . ARG A 1 82 ? -10.763 4.401 2.583 1.00 49.84 82 ARG A C 1
ATOM 652 O O . ARG A 1 82 ? -10.056 3.472 2.957 1.00 49.84 82 ARG A O 1
ATOM 659 N N . SER A 1 83 ? -11.123 5.406 3.372 1.00 50.22 83 SER A N 1
ATOM 660 C CA . SER A 1 83 ? -10.981 5.349 4.819 1.00 50.22 83 SER A CA 1
ATOM 661 C C . SER A 1 83 ? -11.768 4.150 5.342 1.00 50.22 83 SER A C 1
ATOM 663 O O . SER A 1 83 ? -12.992 4.127 5.201 1.00 50.22 83 SER A O 1
ATOM 665 N N . ALA A 1 84 ? -11.082 3.180 5.934 1.00 54.78 84 ALA A N 1
ATOM 666 C CA . ALA A 1 84 ? -11.727 2.090 6.649 1.00 54.78 84 ALA A CA 1
ATOM 667 C C . ALA A 1 84 ? -11.822 2.464 8.134 1.00 54.78 84 ALA A C 1
ATOM 669 O O . ALA A 1 84 ? -10.857 2.958 8.733 1.00 54.78 84 ALA A O 1
ATOM 670 N N . HIS A 1 85 ? -13.009 2.271 8.701 1.00 54.16 85 HIS A N 1
ATOM 671 C CA . HIS A 1 85 ? -13.253 2.340 10.134 1.00 54.16 85 HIS A CA 1
ATOM 672 C C . HIS A 1 85 ? -13.525 0.918 10.593 1.00 54.16 85 HIS A C 1
ATOM 674 O O . HIS A 1 85 ? -14.518 0.343 10.162 1.00 54.16 85 HIS A O 1
ATOM 680 N N . THR A 1 86 ? -12.667 0.390 11.461 1.00 55.97 86 THR A N 1
ATOM 681 C CA . THR A 1 86 ? -12.898 -0.936 12.051 1.00 55.97 86 THR A CA 1
ATOM 682 C C . THR A 1 86 ? -14.092 -0.905 13.002 1.00 55.97 86 THR A C 1
ATOM 684 O O . THR A 1 86 ? -14.338 0.139 13.612 1.00 55.97 86 THR A O 1
ATOM 687 N N . VAL A 1 87 ? -14.845 -2.008 13.116 1.00 54.00 87 VAL A N 1
ATOM 688 C CA . VAL A 1 87 ? -16.016 -2.165 14.008 1.00 54.00 87 VAL A CA 1
ATOM 689 C C . VAL A 1 87 ? -15.736 -1.556 15.393 1.00 54.00 87 VAL A C 1
ATOM 691 O O . VAL A 1 87 ? -14.742 -1.864 16.042 1.00 54.00 87 VAL A O 1
ATOM 694 N N . GLU A 1 88 ? -16.619 -0.635 15.801 1.00 59.69 88 GLU A N 1
ATOM 695 C CA . GLU A 1 88 ? -16.528 0.308 16.940 1.00 59.69 88 GLU A CA 1
ATOM 696 C C . GLU A 1 88 ? -15.736 1.610 16.725 1.00 59.69 88 GLU A C 1
ATOM 698 O O . GLU A 1 88 ? -15.634 2.434 17.632 1.00 59.69 88 GLU A O 1
ATOM 703 N N . GLY A 1 89 ? -15.199 1.857 15.533 1.00 63.84 89 GLY A N 1
ATOM 704 C CA . GLY A 1 89 ? -14.503 3.100 15.206 1.00 63.84 89 GLY A CA 1
ATOM 705 C C . GLY A 1 89 ? -13.211 3.307 15.997 1.00 63.84 89 GLY A C 1
ATOM 706 O O . GLY A 1 89 ? -12.794 4.449 16.151 1.00 63.84 89 GLY A O 1
ATOM 707 N N . ARG A 1 90 ? -12.581 2.231 16.498 1.00 75.38 90 ARG A N 1
ATOM 708 C CA . ARG A 1 90 ? -11.363 2.270 17.335 1.00 75.38 90 ARG A CA 1
ATOM 709 C C . ARG A 1 90 ? -10.075 2.457 16.546 1.00 75.38 90 ARG A C 1
ATOM 711 O O . ARG A 1 90 ? -9.092 2.946 17.098 1.00 75.38 90 ARG A O 1
ATOM 718 N N . LEU A 1 91 ? -10.070 2.096 15.268 1.00 82.12 91 LEU A N 1
ATOM 719 C CA . LEU A 1 91 ? -8.938 2.300 14.375 1.00 82.12 91 LEU A CA 1
ATOM 720 C C . LEU A 1 91 ? -9.430 2.914 13.067 1.00 82.12 91 LEU A C 1
ATOM 722 O O . LEU A 1 91 ? -10.353 2.397 12.435 1.00 82.12 91 LEU A O 1
ATOM 726 N N . ARG A 1 92 ? -8.788 4.010 12.663 1.00 84.19 92 ARG A N 1
ATOM 727 C CA . ARG A 1 92 ? -8.948 4.616 11.342 1.00 84.19 92 ARG A CA 1
ATOM 728 C C . ARG A 1 92 ? -7.729 4.297 10.494 1.00 84.19 92 ARG A C 1
ATOM 730 O O . ARG A 1 92 ? -6.606 4.570 10.921 1.00 84.19 92 ARG A O 1
ATOM 737 N N . ILE A 1 93 ? -7.967 3.792 9.289 1.00 83.94 93 ILE A N 1
ATOM 738 C CA . ILE A 1 93 ? -6.918 3.481 8.316 1.00 83.94 93 ILE A CA 1
ATOM 739 C C . ILE A 1 93 ? -7.153 4.295 7.050 1.00 83.94 93 ILE A C 1
ATOM 741 O O . ILE A 1 93 ? -8.274 4.369 6.546 1.00 83.94 93 ILE A O 1
ATOM 745 N N . VAL A 1 94 ? -6.093 4.925 6.551 1.00 82.69 94 VAL A N 1
ATOM 746 C CA . VAL A 1 94 ? -6.072 5.638 5.271 1.00 82.69 94 VAL A CA 1
ATOM 747 C C . VAL A 1 94 ? -4.878 5.126 4.476 1.00 82.69 94 VAL A C 1
ATOM 749 O O . VAL A 1 94 ? -3.760 5.161 4.981 1.00 82.69 94 VAL A O 1
ATOM 752 N N . GLY A 1 95 ? -5.111 4.621 3.266 1.00 80.69 95 GLY A N 1
ATOM 753 C CA . GLY A 1 95 ? -4.045 4.197 2.357 1.00 80.69 95 GLY A CA 1
ATOM 754 C C . GLY A 1 95 ? -3.724 5.273 1.328 1.00 80.69 95 GLY A C 1
ATOM 755 O O . GLY A 1 95 ? -4.641 5.851 0.742 1.00 80.69 95 GLY A O 1
ATOM 756 N N . ASP A 1 96 ? -2.435 5.514 1.112 1.00 82.06 96 ASP A N 1
ATOM 757 C CA . ASP A 1 96 ? -1.930 6.256 -0.041 1.00 82.06 96 ASP A CA 1
ATOM 758 C C . ASP A 1 96 ? -2.101 5.405 -1.320 1.00 82.06 96 ASP A C 1
ATOM 760 O O . ASP A 1 96 ? -2.311 4.188 -1.226 1.00 82.06 96 ASP A O 1
ATOM 764 N N . PRO A 1 97 ? -2.035 6.009 -2.523 1.00 81.56 97 PRO A N 1
ATOM 765 C CA . PRO A 1 97 ? -2.051 5.255 -3.771 1.00 81.56 97 PRO A CA 1
ATOM 766 C C . PRO A 1 97 ? -0.979 4.162 -3.794 1.00 81.56 97 PRO A C 1
ATOM 768 O O . PRO A 1 97 ? 0.119 4.334 -3.267 1.00 81.56 97 PRO A O 1
ATOM 771 N N . VAL A 1 98 ? -1.304 3.032 -4.423 1.00 86.00 98 VAL A N 1
ATOM 772 C CA . VAL A 1 98 ? -0.320 1.977 -4.677 1.00 86.00 98 VAL A CA 1
ATOM 773 C C . VAL A 1 98 ? 0.679 2.476 -5.715 1.00 86.00 98 VAL A C 1
ATOM 775 O O . VAL A 1 98 ? 0.285 2.905 -6.800 1.00 86.00 98 VAL A O 1
ATOM 778 N N . GLU A 1 99 ? 1.961 2.365 -5.393 1.00 89.25 99 GLU A N 1
ATOM 779 C CA . GLU A 1 99 ? 3.073 2.757 -6.255 1.00 89.25 99 GLU A CA 1
ATOM 780 C C . GLU A 1 99 ? 3.988 1.558 -6.523 1.00 89.25 99 GLU A C 1
ATOM 782 O O . GLU A 1 99 ? 3.877 0.506 -5.883 1.00 89.25 99 GLU A O 1
ATOM 787 N N . CYS A 1 100 ? 4.908 1.704 -7.474 1.00 90.12 100 CYS A N 1
ATOM 788 C CA . CYS A 1 100 ? 5.975 0.728 -7.632 1.00 90.12 100 CYS A CA 1
ATOM 789 C C . CYS A 1 100 ? 6.921 0.775 -6.432 1.00 90.12 100 CYS A C 1
ATOM 791 O O . CYS A 1 100 ? 7.254 1.847 -5.922 1.00 90.12 100 CYS A O 1
ATOM 793 N N . ALA A 1 101 ? 7.372 -0.398 -5.986 1.00 91.62 101 ALA A N 1
ATOM 794 C CA . ALA A 1 101 ? 8.406 -0.483 -4.969 1.00 91.62 101 ALA A CA 1
ATOM 795 C C . ALA A 1 101 ? 9.697 0.191 -5.456 1.00 91.62 101 ALA A C 1
ATOM 797 O O . ALA A 1 101 ? 9.949 0.338 -6.655 1.00 91.62 101 ALA A O 1
ATOM 798 N N . LYS A 1 102 ? 10.543 0.602 -4.510 1.00 90.94 102 LYS A N 1
ATOM 799 C CA . LYS A 1 102 ? 11.802 1.283 -4.822 1.00 90.94 102 LYS A CA 1
ATOM 800 C C . LYS A 1 102 ? 12.622 0.461 -5.826 1.00 90.94 102 LYS A C 1
ATOM 802 O O . LYS A 1 102 ? 12.854 -0.719 -5.590 1.00 90.94 102 LYS A O 1
ATOM 807 N N . HIS A 1 103 ? 13.116 1.117 -6.878 1.00 92.75 103 HIS A N 1
ATOM 808 C CA . HIS A 1 103 ? 13.888 0.515 -7.977 1.00 92.75 103 HIS A CA 1
ATOM 809 C C . HIS A 1 103 ? 13.083 -0.332 -8.972 1.00 92.75 103 HIS A C 1
ATOM 811 O O . HIS A 1 103 ? 13.681 -0.922 -9.867 1.00 92.75 103 HIS A O 1
ATOM 817 N N . PHE A 1 104 ? 11.755 -0.355 -8.872 1.00 92.62 104 PHE A N 1
ATOM 818 C CA . PHE A 1 104 ? 10.886 -1.013 -9.841 1.00 92.62 104 PHE A CA 1
ATOM 819 C C . PHE A 1 104 ? 10.013 0.000 -10.578 1.00 92.62 104 PHE A C 1
ATOM 821 O O . PHE A 1 104 ? 9.589 1.003 -10.006 1.00 92.62 104 PHE A O 1
ATOM 828 N N . TYR A 1 105 ? 9.765 -0.262 -11.860 1.00 90.88 105 TYR A N 1
ATOM 829 C CA . TYR A 1 105 ? 9.151 0.692 -12.783 1.00 90.88 105 TYR A CA 1
ATOM 830 C C . TYR A 1 105 ? 8.241 0.010 -13.815 1.00 90.88 105 TYR A C 1
ATOM 832 O O . TYR A 1 105 ? 8.125 -1.225 -13.866 1.00 90.88 105 TYR A O 1
ATOM 840 N N . GLY A 1 106 ? 7.608 0.839 -14.651 1.00 85.88 106 GLY A N 1
ATOM 841 C CA . GLY A 1 106 ? 6.666 0.427 -15.683 1.00 85.88 106 GLY A CA 1
ATOM 842 C C . GLY A 1 106 ? 5.253 0.164 -15.145 1.00 85.88 106 GLY A C 1
ATOM 843 O O . GLY A 1 106 ? 5.023 0.170 -13.933 1.00 85.88 106 GLY A O 1
ATOM 844 N N . PRO A 1 107 ? 4.286 -0.125 -16.032 1.00 82.62 107 PRO A N 1
ATOM 845 C CA . PRO A 1 107 ? 2.859 -0.214 -15.689 1.00 82.62 107 PRO A CA 1
ATOM 846 C C . PRO A 1 107 ? 2.513 -1.320 -14.679 1.00 82.62 107 PRO A C 1
ATOM 848 O O . PRO A 1 107 ? 1.479 -1.259 -14.015 1.00 82.62 107 PRO A O 1
ATOM 851 N N . PHE A 1 108 ? 3.381 -2.325 -14.547 1.00 86.75 108 PHE A N 1
ATOM 852 C CA . PHE A 1 108 ? 3.213 -3.458 -13.634 1.00 86.75 108 PHE A CA 1
ATOM 853 C C . PHE A 1 108 ? 4.316 -3.559 -12.574 1.0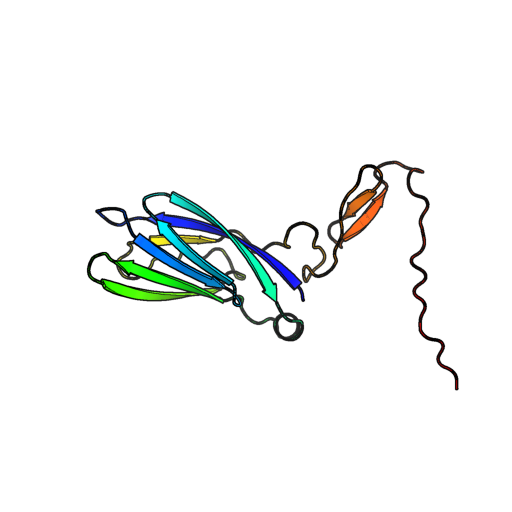0 86.75 108 PHE A C 1
ATOM 855 O O . PHE A 1 108 ? 4.401 -4.573 -11.884 1.00 86.75 108 PHE A O 1
ATOM 862 N N . CYS A 1 109 ? 5.162 -2.530 -12.445 1.00 90.12 109 CYS A N 1
ATOM 863 C CA . CYS A 1 109 ? 6.213 -2.453 -11.428 1.00 90.12 109 CYS A CA 1
ATOM 864 C C . CYS A 1 109 ? 7.158 -3.666 -11.400 1.00 90.12 109 CYS A C 1
ATOM 866 O O . CYS A 1 109 ? 7.568 -4.145 -10.347 1.00 90.12 109 CYS A O 1
ATOM 868 N N . TRP A 1 110 ? 7.474 -4.206 -12.571 1.00 91.19 110 TRP A N 1
ATOM 869 C CA . TRP A 1 110 ? 8.301 -5.405 -12.738 1.00 91.19 110 TRP A CA 1
ATOM 870 C C . TRP A 1 110 ? 9.633 -5.133 -13.444 1.00 91.19 110 TRP A C 1
ATOM 872 O O . TRP A 1 110 ? 10.438 -6.050 -13.569 1.00 91.19 110 TRP A O 1
ATOM 882 N N . VAL A 1 111 ? 9.873 -3.898 -13.909 1.00 90.69 111 VAL A N 1
ATOM 883 C CA . VAL A 1 111 ? 11.128 -3.515 -14.568 1.00 90.69 111 VAL A CA 1
ATOM 884 C C . VAL A 1 111 ? 12.102 -3.039 -13.490 1.00 90.69 111 VAL A C 1
ATOM 886 O O . VAL A 1 111 ? 11.868 -1.969 -12.921 1.00 90.69 111 VAL A O 1
ATOM 889 N N . PRO A 1 112 ? 13.169 -3.793 -13.171 1.00 92.19 112 PRO A N 1
ATOM 890 C CA . PRO A 1 112 ? 14.162 -3.353 -12.205 1.00 92.19 112 PRO A CA 1
ATOM 891 C C . PRO A 1 112 ? 15.081 -2.302 -12.833 1.00 92.19 112 PRO A C 1
ATOM 893 O O . PRO A 1 112 ? 15.608 -2.491 -13.929 1.00 92.19 112 PRO A O 1
ATOM 896 N N . CYS A 1 113 ? 15.323 -1.206 -12.121 1.00 91.75 113 CYS A N 1
ATOM 897 C CA . CYS A 1 113 ? 16.300 -0.206 -12.516 1.00 91.75 113 CYS A CA 1
ATOM 898 C C . CYS A 1 113 ? 16.897 0.517 -11.297 1.00 91.75 113 CYS A C 1
ATOM 900 O O . CYS A 1 113 ? 16.200 0.975 -10.391 1.00 91.75 113 CYS A O 1
ATOM 902 N N . HIS A 1 114 ? 18.222 0.648 -11.275 1.00 91.75 114 HIS A N 1
ATOM 903 C CA . HIS A 1 114 ? 18.952 1.328 -10.206 1.00 91.75 114 HIS A CA 1
ATOM 904 C C . HIS A 1 114 ? 19.696 2.525 -10.769 1.00 91.75 114 HIS A C 1
ATOM 906 O O . HIS A 1 114 ? 20.634 2.339 -11.523 1.00 91.75 114 HIS A O 1
ATOM 912 N N . SER A 1 115 ? 19.330 3.745 -10.387 1.00 87.81 115 SER A N 1
ATOM 913 C CA . SER A 1 115 ? 20.100 4.924 -10.789 1.00 87.81 115 SER A CA 1
ATOM 914 C C . SER A 1 115 ? 21.531 4.881 -10.235 1.00 87.81 115 SER A C 1
ATOM 916 O O . SER A 1 115 ? 21.772 4.393 -9.128 1.00 87.81 115 SER A O 1
ATOM 918 N N . SER A 1 116 ? 22.464 5.461 -10.981 1.00 87.25 116 SER A N 1
ATOM 919 C CA . SER A 1 116 ? 23.860 5.665 -10.595 1.00 87.25 116 SER A CA 1
ATOM 920 C C . SER A 1 116 ? 24.268 7.131 -10.805 1.00 87.25 116 SER A C 1
ATOM 922 O O . SER A 1 116 ? 23.423 7.997 -11.031 1.00 87.25 116 SER A O 1
ATOM 924 N N . ALA A 1 117 ? 25.568 7.426 -10.721 1.00 85.06 117 ALA A N 1
ATOM 925 C CA . ALA A 1 117 ? 26.092 8.750 -11.050 1.00 85.06 117 ALA A CA 1
ATOM 926 C C . ALA A 1 117 ? 25.943 9.102 -12.545 1.00 85.06 117 ALA A C 1
ATOM 928 O O . ALA A 1 117 ? 25.783 10.277 -12.878 1.00 85.06 117 ALA A O 1
ATOM 929 N N . ASP A 1 118 ? 25.968 8.099 -13.429 1.00 85.19 118 ASP A N 1
ATOM 930 C CA . ASP A 1 118 ? 26.020 8.300 -14.882 1.00 85.19 118 ASP A CA 1
ATOM 931 C C . ASP A 1 118 ? 24.651 8.129 -15.558 1.00 85.19 118 ASP A C 1
ATOM 933 O O . ASP A 1 118 ? 24.395 8.713 -16.617 1.00 85.19 118 ASP A O 1
ATOM 937 N N . TYR A 1 119 ? 23.739 7.382 -14.925 1.00 86.44 119 TYR A N 1
ATOM 938 C CA . TYR A 1 119 ? 22.406 7.101 -15.454 1.00 86.44 119 TYR A CA 1
ATOM 939 C C . TYR A 1 119 ? 21.297 7.192 -14.399 1.00 86.44 119 TYR A C 1
ATOM 941 O O . TYR A 1 119 ? 21.480 6.831 -13.238 1.00 86.44 119 TYR A O 1
ATOM 949 N N . SER A 1 120 ? 20.119 7.645 -14.823 1.00 90.62 120 SER A N 1
ATOM 950 C CA . SER A 1 120 ? 18.874 7.639 -14.052 1.00 90.62 120 SER A CA 1
ATOM 951 C C . SER A 1 120 ? 17.827 6.745 -14.715 1.00 90.62 120 SER A C 1
ATOM 953 O O . SER A 1 120 ? 17.882 6.504 -15.915 1.00 90.62 120 SER A O 1
ATOM 955 N N . CYS A 1 121 ? 16.874 6.240 -13.940 1.00 90.44 121 CYS A N 1
ATOM 956 C CA . CYS A 1 121 ? 15.752 5.455 -14.456 1.00 90.44 121 CYS A CA 1
ATOM 957 C C . CYS A 1 121 ? 14.559 6.371 -14.747 1.00 90.44 121 CYS A C 1
ATOM 959 O O . CYS A 1 121 ? 14.176 7.159 -13.877 1.00 90.44 121 CYS A O 1
ATOM 961 N N . ASP A 1 122 ? 13.982 6.287 -15.948 1.00 89.12 122 ASP A N 1
ATOM 962 C CA . ASP A 1 122 ? 12.709 6.950 -16.253 1.00 89.12 122 ASP A CA 1
ATOM 963 C C . ASP A 1 122 ? 11.501 6.171 -15.693 1.00 89.12 122 ASP A C 1
ATOM 965 O O . ASP A 1 122 ? 11.660 5.157 -15.013 1.00 89.12 122 ASP A O 1
ATOM 969 N N . SER A 1 123 ? 10.278 6.658 -15.936 1.00 86.00 123 SER A N 1
ATOM 970 C CA . SER A 1 123 ? 9.045 6.039 -15.419 1.00 86.00 123 SER A CA 1
ATOM 971 C C . SER A 1 123 ? 8.799 4.618 -15.938 1.00 86.00 123 SER A C 1
ATOM 973 O O . SER A 1 123 ? 8.111 3.842 -15.276 1.00 86.00 123 SER A O 1
ATOM 975 N N . GLU A 1 124 ? 9.387 4.263 -17.083 1.00 88.81 124 GLU A N 1
ATOM 976 C CA . GLU A 1 124 ? 9.314 2.921 -17.670 1.00 88.81 124 GLU A CA 1
ATOM 977 C C . GLU A 1 124 ? 10.449 2.010 -17.176 1.00 88.81 124 GLU A C 1
ATOM 979 O O . GLU A 1 124 ? 10.475 0.823 -17.492 1.00 88.81 124 GLU A O 1
ATOM 984 N N . GLY A 1 125 ? 11.385 2.545 -16.385 1.00 88.19 125 GLY A N 1
ATOM 985 C CA . GLY A 1 125 ? 12.558 1.823 -15.898 1.00 88.19 125 GLY A CA 1
ATOM 986 C C . GLY A 1 125 ? 13.706 1.783 -16.897 1.00 88.19 125 GLY A C 1
ATOM 987 O O . GLY A 1 125 ? 14.645 1.012 -16.710 1.00 88.19 125 GLY A O 1
ATOM 988 N N . LEU A 1 126 ? 13.662 2.599 -17.953 1.00 89.12 126 LEU A N 1
ATOM 989 C CA . LEU A 1 126 ? 14.749 2.686 -18.919 1.00 89.12 126 LEU A CA 1
ATOM 990 C C . LEU A 1 126 ? 15.840 3.618 -18.397 1.00 89.12 126 LEU A C 1
ATOM 992 O O . LEU A 1 126 ? 15.572 4.714 -17.897 1.00 89.12 126 LEU A O 1
ATOM 996 N N . GLN A 1 127 ? 17.091 3.190 -18.552 1.00 90.38 127 GLN A N 1
ATOM 997 C CA . GLN A 1 127 ? 18.247 3.993 -18.176 1.00 90.38 127 GLN A CA 1
ATOM 998 C C . GLN A 1 127 ? 18.422 5.171 -19.139 1.00 90.38 127 GLN A C 1
ATOM 1000 O O . GLN A 1 127 ? 18.473 5.014 -20.361 1.00 90.38 127 GLN A O 1
ATOM 1005 N N . ARG A 1 128 ? 18.545 6.369 -18.575 1.00 88.25 128 ARG A N 1
ATOM 1006 C CA . ARG A 1 128 ? 18.776 7.632 -19.272 1.00 88.25 128 ARG A CA 1
ATOM 1007 C C . ARG A 1 128 ? 20.064 8.252 -18.772 1.00 88.25 128 ARG A C 1
ATOM 1009 O O . ARG A 1 128 ? 20.296 8.333 -17.570 1.00 88.25 128 ARG A O 1
ATOM 1016 N N . CYS A 1 129 ? 20.889 8.728 -19.695 1.00 86.88 129 CYS A N 1
ATOM 1017 C CA . CYS A 1 129 ? 22.112 9.426 -19.330 1.00 86.88 129 CYS A CA 1
ATOM 1018 C C . CYS A 1 129 ? 21.803 10.715 -18.592 1.00 86.88 129 CYS A C 1
ATOM 1020 O O . CYS A 1 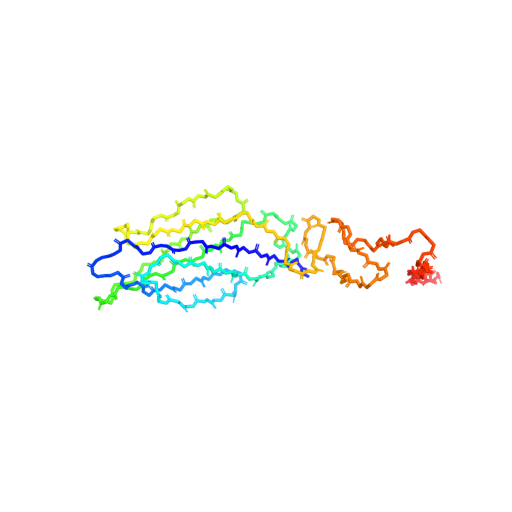129 ? 21.062 11.560 -19.093 1.00 86.88 129 CYS A O 1
ATOM 1022 N N . VAL A 1 130 ? 22.443 10.897 -17.440 1.00 82.50 130 VAL A N 1
ATOM 1023 C CA . VAL A 1 130 ? 22.338 12.143 -16.673 1.00 82.50 130 VAL A CA 1
ATOM 1024 C C . VAL A 1 130 ? 23.042 13.288 -17.412 1.00 82.50 130 VAL A C 1
ATOM 1026 O O . VAL A 1 130 ? 22.660 14.449 -17.274 1.00 82.50 130 VAL A O 1
ATOM 1029 N N . ARG A 1 131 ? 24.056 12.976 -18.233 1.00 77.44 131 ARG A N 1
ATOM 1030 C CA . ARG A 1 131 ? 24.781 13.951 -19.057 1.00 77.44 131 ARG A CA 1
ATOM 1031 C C . ARG A 1 131 ? 24.784 13.556 -20.536 1.00 77.44 131 ARG A C 1
ATOM 1033 O O . ARG A 1 131 ? 25.019 12.383 -20.842 1.00 77.44 131 ARG A O 1
ATOM 1040 N N . PRO A 1 132 ? 24.608 14.516 -21.463 1.00 64.38 132 PRO A N 1
ATOM 1041 C CA . PRO A 1 132 ? 24.813 14.272 -22.887 1.00 64.38 132 PRO A CA 1
ATOM 1042 C C . PRO A 1 132 ? 26.241 13.755 -23.130 1.00 64.38 132 PRO A C 1
ATOM 1044 O O . PRO A 1 132 ? 27.203 14.410 -22.736 1.00 64.38 132 PRO A O 1
ATOM 1047 N N . GLY A 1 133 ? 26.377 12.571 -23.737 1.00 63.28 133 GLY A N 1
ATOM 1048 C CA . GLY A 1 133 ? 27.673 11.937 -24.033 1.00 63.28 133 GLY A CA 1
ATOM 1049 C C . GLY A 1 133 ? 28.299 11.113 -22.897 1.00 63.28 133 GLY A C 1
ATOM 1050 O O . GLY A 1 133 ? 29.412 10.627 -23.063 1.00 63.28 133 GLY A O 1
ATOM 1051 N N . GLY A 1 134 ? 27.611 10.958 -21.758 1.00 57.88 134 GLY A N 1
ATOM 1052 C CA . GLY A 1 134 ? 28.139 10.269 -20.573 1.00 57.88 134 GLY A CA 1
ATOM 1053 C C . GLY A 1 134 ? 27.911 8.755 -20.511 1.00 57.88 134 GLY A C 1
ATOM 1054 O O . GLY A 1 134 ? 28.635 8.087 -19.783 1.00 57.88 134 GLY A O 1
ATOM 1055 N N . CYS A 1 135 ? 26.957 8.194 -21.265 1.00 61.47 135 CYS A N 1
ATOM 1056 C CA . CYS A 1 135 ? 26.801 6.738 -21.333 1.00 61.47 135 CYS A CA 1
ATOM 1057 C C . CYS A 1 135 ? 27.275 6.215 -22.676 1.00 61.47 135 CYS A C 1
ATOM 1059 O O . CYS A 1 135 ? 26.776 6.612 -23.730 1.00 61.47 135 CYS A O 1
ATOM 1061 N N . ILE A 1 136 ? 28.183 5.251 -22.620 1.00 59.38 136 ILE A N 1
ATOM 1062 C CA . ILE A 1 136 ? 28.350 4.301 -23.706 1.00 59.38 136 ILE A CA 1
ATOM 1063 C C . ILE A 1 136 ? 27.110 3.417 -23.618 1.00 59.38 136 ILE A C 1
ATOM 1065 O O . ILE A 1 136 ? 26.928 2.704 -22.634 1.00 59.38 136 ILE A O 1
ATOM 1069 N N . SER A 1 137 ? 26.213 3.524 -24.595 1.00 49.66 137 SER A N 1
ATOM 1070 C CA . SER A 1 137 ? 25.101 2.596 -24.751 1.00 49.66 137 SER A CA 1
ATOM 1071 C C . SER A 1 137 ? 25.687 1.204 -24.971 1.00 49.66 137 SER A C 1
ATOM 1073 O O . SER A 1 137 ? 26.007 0.840 -26.100 1.00 49.66 137 SER A O 1
ATOM 1075 N N . SER A 1 138 ? 25.874 0.432 -23.902 1.00 44.59 138 SER A N 1
ATOM 1076 C CA . SER A 1 138 ? 25.963 -1.013 -24.028 1.00 44.59 138 SER A CA 1
ATOM 1077 C C . SER A 1 138 ? 24.569 -1.460 -24.429 1.00 44.59 138 SER A C 1
ATOM 1079 O O . SER A 1 138 ? 23.673 -1.575 -23.593 1.00 44.59 138 SER A O 1
ATOM 1081 N N . SER A 1 139 ? 24.369 -1.593 -25.736 1.00 42.91 139 SER A N 1
ATOM 1082 C CA . SER A 1 139 ? 23.281 -2.367 -26.299 1.00 42.91 139 SER A CA 1
ATOM 1083 C C . SER A 1 139 ? 23.226 -3.678 -25.531 1.00 42.91 139 SER A C 1
ATOM 1085 O O . SER A 1 139 ? 24.162 -4.474 -25.571 1.00 42.91 139 SER A O 1
ATOM 1087 N N . THR A 1 140 ? 22.146 -3.889 -24.787 1.00 40.16 140 THR A N 1
ATOM 1088 C CA . THR A 1 140 ? 21.718 -5.232 -24.430 1.00 40.16 140 THR A CA 1
ATOM 1089 C C . THR A 1 140 ? 21.520 -5.952 -25.757 1.00 40.16 140 THR A C 1
ATOM 1091 O O . THR A 1 140 ? 20.510 -5.763 -26.434 1.00 40.16 140 THR A O 1
ATOM 1094 N N . SER A 1 141 ? 22.533 -6.715 -26.175 1.00 37.38 141 SER A N 1
ATOM 1095 C CA . SER A 1 141 ? 22.364 -7.790 -27.136 1.00 37.38 141 SER A CA 1
ATOM 1096 C C . SER A 1 141 ? 21.299 -8.689 -26.534 1.00 37.38 141 SER A C 1
ATOM 1098 O O . SER A 1 141 ? 21.521 -9.412 -25.565 1.00 37.38 141 SER A O 1
ATOM 1100 N N . THR A 1 142 ? 20.085 -8.538 -27.044 1.00 40.47 142 THR A N 1
ATOM 1101 C CA . THR A 1 142 ? 19.081 -9.570 -26.883 1.00 40.47 142 THR A CA 1
ATOM 1102 C C . THR A 1 142 ? 19.588 -10.676 -27.792 1.00 40.47 142 THR A C 1
ATOM 1104 O O . THR A 1 142 ? 19.359 -10.618 -28.997 1.00 40.47 142 THR A O 1
ATOM 1107 N N . ASP A 1 143 ? 20.375 -11.600 -27.240 1.00 37.09 143 ASP A N 1
ATOM 1108 C CA . ASP A 1 143 ? 20.558 -12.907 -27.856 1.00 37.09 143 ASP A CA 1
ATOM 1109 C C . ASP A 1 143 ? 19.163 -13.536 -27.879 1.00 37.09 143 ASP A C 1
ATOM 1111 O O . ASP A 1 143 ? 18.687 -14.120 -26.902 1.00 37.09 143 ASP A O 1
ATOM 1115 N N . ALA A 1 144 ? 18.443 -13.291 -28.973 1.00 40.94 144 ALA A N 1
ATOM 1116 C CA . ALA A 1 144 ? 17.371 -14.171 -29.378 1.00 40.94 144 ALA A CA 1
ATOM 1117 C C . ALA A 1 144 ? 18.025 -15.543 -29.602 1.00 40.94 144 ALA A C 1
ATOM 1119 O O . ALA A 1 144 ? 19.068 -15.594 -30.254 1.00 40.94 144 ALA A O 1
ATOM 1120 N N . PRO A 1 145 ? 17.485 -16.640 -29.050 1.00 43.91 145 PRO A N 1
ATOM 1121 C CA . PRO A 1 145 ? 17.968 -17.953 -29.430 1.00 43.91 145 PRO A CA 1
ATOM 1122 C C . PRO A 1 145 ? 17.728 -18.117 -30.933 1.00 43.91 145 PRO A C 1
ATOM 1124 O O . PRO A 1 145 ? 16.603 -17.923 -31.400 1.00 43.91 145 PRO A O 1
ATOM 1127 N N . ASP A 1 146 ? 18.799 -18.415 -31.666 1.00 39.00 146 ASP A N 1
ATOM 1128 C CA . ASP A 1 146 ? 18.733 -18.828 -33.061 1.00 39.00 146 ASP A CA 1
ATOM 1129 C C . ASP A 1 146 ? 17.755 -20.008 -33.182 1.00 39.00 146 ASP A C 1
ATOM 1131 O O . ASP A 1 146 ? 17.897 -21.042 -32.524 1.00 39.00 146 ASP A O 1
ATOM 1135 N N . ASP A 1 147 ? 16.718 -19.803 -33.989 1.00 45.06 147 ASP A N 1
ATOM 1136 C CA . ASP A 1 147 ? 15.804 -20.832 -34.469 1.00 45.06 147 ASP A CA 1
ATOM 1137 C C . ASP A 1 147 ? 16.557 -21.606 -35.565 1.00 45.06 147 ASP A C 1
ATOM 1139 O O . ASP A 1 147 ? 16.620 -21.171 -36.716 1.00 45.06 147 ASP A O 1
ATOM 1143 N N . ASP A 1 148 ? 17.226 -22.699 -35.187 1.00 43.44 148 ASP A N 1
ATOM 1144 C CA . ASP A 1 148 ? 17.774 -23.669 -36.141 1.00 43.44 148 ASP A CA 1
ATOM 1145 C C . ASP A 1 148 ? 16.621 -24.533 -36.677 1.00 43.44 148 ASP A C 1
ATOM 1147 O O . ASP A 1 148 ? 15.920 -25.210 -35.914 1.00 43.44 148 ASP A O 1
ATOM 1151 N N . GLY A 1 149 ? 16.424 -24.459 -37.996 1.00 38.19 149 GLY A N 1
ATOM 1152 C CA . GLY A 1 149 ? 15.434 -25.226 -38.759 1.00 38.19 149 GLY A CA 1
ATOM 1153 C C . GLY A 1 149 ? 15.791 -26.685 -39.025 1.00 38.19 149 GLY A C 1
ATOM 1154 O O . GLY A 1 149 ? 16.901 -27.141 -38.670 1.00 38.19 149 GLY A O 1
#

Secondary structure (DSSP, 8-state):
-EEEEEEEEEEE--SS--EEEEEEETTEEEEEEESSEEEEEEEEEE-HHHHHTT---EEEEEEE-TTS-EEEEEEESSSS---EE-TTS-EEEEEPPPEEPTTEETTTT-EE----SSEEE-TTS-EEESSTT----------PPP---

Foldseek 3Di:
DAKKKKKKKKAFPDVQRWKWKWKDWARDIDIDTHRGIDMDMDIHDDDPVCVVVVPFGKIWMWIADPVGDIDIDIDGQAPDFDWDQTVVSRMTMTMDHMDQDPQFADPRRHQGADDDPQWDQDRRRDTDGPDDPRDDPPPPPPPDPDPDD

Organism: NCBI:txid358040

pLDDT: mean 79.06, std 16.12, range [37.09, 94.12]